Protein AF-A0A7J3WML7-F1 (afdb_monomer_lite)

pLDDT: mean 95.89, std 4.92, range [72.5, 98.81]

Foldseek 3Di:
DDPLLVVLVVQLVVLVVVLVVLVVVCPPPSDDDPVSVVSNVVSVVSNVVSVVVNVVVVD

Sequence (59 aa):
MSERSVQNTYNAIFALIDIQEVWRRTRPFHSLSERDREELISLLEKVRTSLDTIEEEML

Structure (mmCIF, N/CA/C/O backbone):
data_AF-A0A7J3WML7-F1
#
_entry.id   AF-A0A7J3WML7-F1
#
loop_
_atom_site.group_PDB
_atom_site.id
_atom_site.type_symbol
_atom_site.label_atom_id
_atom_site.label_alt_id
_atom_site.label_comp_id
_atom_site.label_asym_id
_atom_site.label_entity_id
_atom_site.label_seq_id
_atom_site.pdbx_PDB_ins_code
_atom_site.Cartn_x
_atom_site.Cartn_y
_atom_site.Cartn_z
_atom_site.occupancy
_atom_site.B_iso_or_equiv
_atom_site.auth_seq_id
_atom_site.auth_comp_id
_atom_site.auth_asym_id
_atom_site.auth_atom_id
_atom_site.pdbx_PDB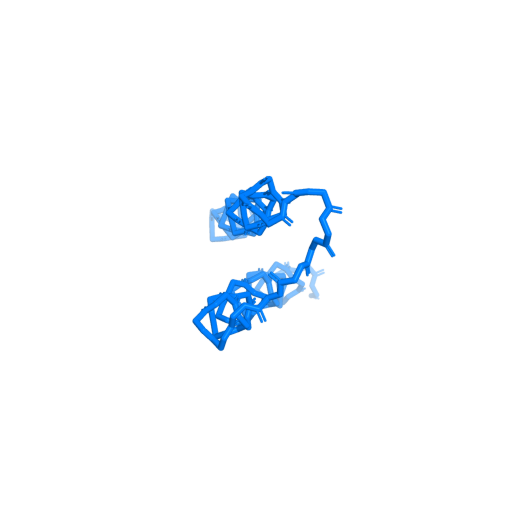_model_num
ATOM 1 N N . MET A 1 1 ? -11.439 7.079 17.142 1.00 75.25 1 MET A N 1
ATOM 2 C CA . MET A 1 1 ? -10.217 6.628 16.449 1.00 75.25 1 MET A CA 1
ATOM 3 C C . MET A 1 1 ? -9.305 5.982 17.464 1.00 75.25 1 MET A C 1
ATOM 5 O O . MET A 1 1 ? -8.857 6.676 18.372 1.00 75.25 1 MET A O 1
ATOM 9 N N . SER A 1 2 ? -9.103 4.670 17.372 1.00 89.88 2 SER A N 1
ATOM 10 C CA . SER A 1 2 ? -8.170 3.977 18.257 1.00 89.88 2 SER A CA 1
ATOM 11 C C . SER A 1 2 ? -6.715 4.245 17.841 1.00 89.88 2 SER A C 1
ATOM 13 O O . SER A 1 2 ? -6.443 4.727 16.735 1.00 89.88 2 SER A O 1
ATOM 15 N N . GLU A 1 3 ? -5.760 3.887 18.703 1.00 93.50 3 GLU A N 1
ATOM 16 C CA . GLU A 1 3 ? -4.335 3.854 18.339 1.00 93.50 3 GLU A CA 1
ATOM 17 C C . GLU A 1 3 ? -4.077 2.973 17.104 1.00 93.50 3 GLU A C 1
ATOM 19 O O . GLU A 1 3 ? -3.224 3.301 16.280 1.00 93.50 3 GLU A O 1
ATOM 24 N N . ARG A 1 4 ? -4.865 1.901 16.914 1.00 93.56 4 ARG A N 1
ATOM 25 C CA . ARG A 1 4 ? -4.790 1.029 15.734 1.00 93.56 4 ARG A CA 1
ATOM 26 C C . ARG A 1 4 ? -5.158 1.786 14.458 1.00 93.56 4 ARG A C 1
ATOM 28 O O . ARG A 1 4 ?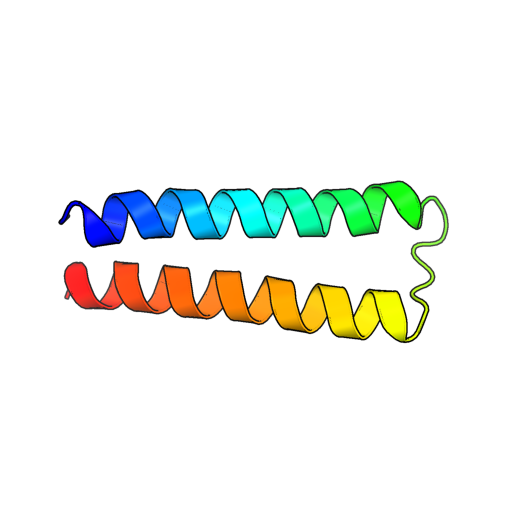 -4.445 1.643 13.466 1.00 93.56 4 ARG A O 1
ATOM 35 N N . SER A 1 5 ? -6.198 2.617 14.466 1.00 94.00 5 SER A N 1
ATOM 36 C CA . SER A 1 5 ? -6.548 3.449 13.304 1.00 94.00 5 SER A CA 1
ATOM 37 C C . SER A 1 5 ? -5.487 4.500 12.981 1.00 94.00 5 SER A C 1
ATOM 39 O O . SER A 1 5 ? -5.140 4.712 11.816 1.00 94.00 5 SER A O 1
ATOM 41 N N . VAL A 1 6 ? -4.925 5.139 14.012 1.00 95.50 6 VAL A N 1
ATOM 42 C CA . VAL A 1 6 ? -3.829 6.103 13.837 1.00 95.50 6 VAL A CA 1
ATOM 43 C C . VAL A 1 6 ? -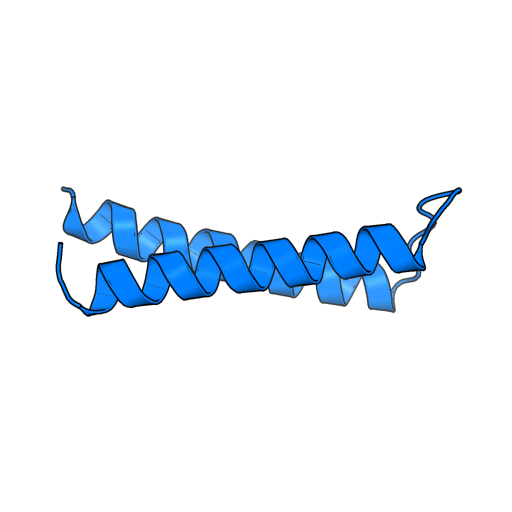2.614 5.410 13.214 1.00 95.50 6 VAL A C 1
ATOM 45 O O . VAL A 1 6 ? -2.069 5.893 12.223 1.00 95.50 6 VAL A O 1
ATOM 48 N N . GLN A 1 7 ? -2.238 4.231 13.715 1.00 97.50 7 GLN A N 1
ATOM 49 C CA . GLN A 1 7 ? -1.137 3.449 13.156 1.00 97.50 7 GLN A CA 1
ATOM 50 C C . GLN A 1 7 ? -1.397 3.026 11.704 1.00 97.50 7 GLN A C 1
ATOM 52 O O . GLN A 1 7 ? -0.496 3.108 10.870 1.00 97.50 7 GLN A O 1
ATOM 57 N N . ASN A 1 8 ? -2.621 2.614 11.370 1.00 98.06 8 ASN A N 1
ATOM 58 C CA . ASN A 1 8 ? -2.964 2.246 9.995 1.00 98.06 8 ASN A CA 1
ATOM 59 C C . ASN A 1 8 ? -2.938 3.444 9.041 1.00 98.06 8 ASN A C 1
ATOM 61 O O . ASN A 1 8 ? -2.563 3.284 7.881 1.00 98.06 8 ASN A O 1
ATOM 65 N N . THR A 1 9 ? -3.210 4.656 9.531 1.00 97.56 9 THR A N 1
ATOM 66 C CA . THR A 1 9 ? -3.019 5.875 8.731 1.00 97.56 9 THR A CA 1
ATOM 67 C C . THR A 1 9 ? -1.550 6.031 8.335 1.00 97.56 9 THR A C 1
ATOM 69 O O . THR A 1 9 ? -1.241 6.247 7.164 1.00 97.56 9 THR A O 1
ATOM 72 N N . TYR A 1 10 ? -0.627 5.853 9.285 1.00 98.12 10 TYR A N 1
ATOM 73 C CA . TYR A 1 10 ? 0.807 5.886 8.990 1.00 98.12 10 TYR A CA 1
ATOM 74 C C . TYR A 1 10 ? 1.233 4.757 8.047 1.00 98.12 10 TYR A C 1
ATOM 76 O O . TYR A 1 10 ? 1.981 5.008 7.104 1.00 98.12 10 TYR A O 1
ATOM 84 N N . ASN A 1 11 ? 0.725 3.538 8.245 1.00 98.31 11 ASN A N 1
ATOM 85 C CA . ASN A 1 11 ? 1.032 2.399 7.375 1.00 98.31 11 ASN A CA 1
ATOM 86 C C . ASN A 1 11 ? 0.616 2.665 5.919 1.00 98.31 11 ASN A C 1
ATOM 88 O O . ASN A 1 11 ? 1.403 2.423 5.002 1.00 98.31 11 ASN A O 1
ATOM 92 N N . ALA A 1 12 ? -0.586 3.213 5.708 1.00 98.62 12 ALA A N 1
ATOM 93 C CA . ALA A 1 12 ? -1.066 3.593 4.383 1.00 98.62 12 ALA A CA 1
ATOM 94 C C . ALA A 1 12 ? -0.178 4.676 3.751 1.00 98.62 12 ALA A C 1
ATOM 96 O O . ALA A 1 12 ? 0.212 4.555 2.589 1.00 98.62 12 ALA A O 1
ATOM 97 N N . ILE A 1 13 ? 0.193 5.707 4.519 1.00 98.69 13 ILE A N 1
ATOM 98 C CA . ILE A 1 13 ? 1.077 6.784 4.049 1.00 98.69 13 ILE A CA 1
ATOM 99 C C . ILE A 1 13 ? 2.441 6.229 3.627 1.00 98.69 13 ILE A C 1
ATOM 101 O O . ILE A 1 13 ? 2.925 6.569 2.549 1.00 98.69 13 ILE A O 1
ATOM 105 N N . PHE A 1 14 ? 3.055 5.362 4.433 1.00 98.69 14 PHE A N 1
ATOM 106 C CA . PHE A 1 14 ? 4.355 4.783 4.095 1.00 98.69 14 PHE A CA 1
ATOM 107 C C . PHE A 1 14 ? 4.287 3.907 2.844 1.00 98.69 14 PHE A C 1
ATOM 109 O O . PHE A 1 14 ? 5.120 4.065 1.956 1.00 98.69 14 PHE A O 1
ATOM 116 N N . ALA A 1 15 ? 3.248 3.080 2.698 1.00 98.81 15 ALA A N 1
ATOM 117 C CA . ALA A 1 15 ? 3.063 2.291 1.483 1.00 98.81 15 ALA A CA 1
ATOM 118 C C . ALA A 1 15 ? 2.885 3.174 0.230 1.00 98.81 15 ALA A C 1
ATOM 120 O O . ALA A 1 15 ? 3.414 2.857 -0.835 1.00 98.81 15 ALA A O 1
ATOM 121 N N . LEU A 1 16 ? 2.198 4.316 0.346 1.00 98.81 16 LEU A N 1
ATOM 122 C CA . LEU A 1 16 ? 2.078 5.289 -0.746 1.00 98.81 16 LEU A CA 1
ATOM 123 C C . LEU A 1 16 ? 3.41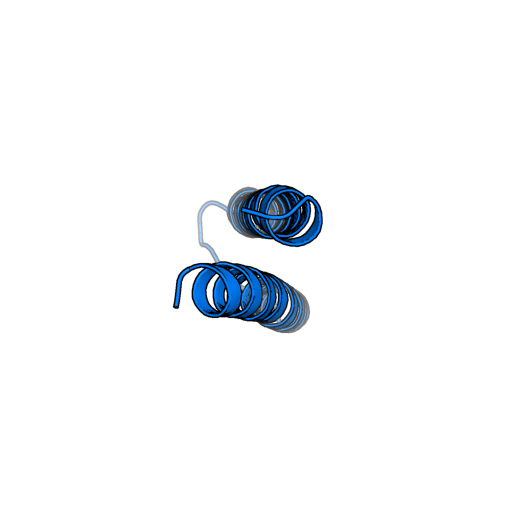1 5.981 -1.077 1.00 98.81 16 LEU A C 1
ATOM 125 O O . LEU A 1 16 ? 3.682 6.251 -2.250 1.00 98.81 16 LEU A O 1
ATOM 129 N N . ILE A 1 17 ? 4.252 6.254 -0.077 1.00 98.69 17 ILE A N 1
ATOM 130 C CA . ILE A 1 17 ? 5.608 6.784 -0.284 1.00 98.69 17 ILE A CA 1
ATOM 131 C C . ILE A 1 17 ? 6.479 5.758 -1.021 1.00 98.69 17 ILE A C 1
ATOM 133 O O . ILE A 1 17 ? 7.194 6.128 -1.952 1.00 98.69 17 ILE A O 1
ATOM 137 N N . ASP A 1 18 ? 6.374 4.477 -0.673 1.00 98.56 18 ASP A N 1
ATOM 138 C CA . ASP A 1 18 ? 7.096 3.405 -1.363 1.00 98.56 18 ASP A CA 1
ATOM 139 C C . ASP A 1 18 ? 6.623 3.263 -2.819 1.00 98.56 18 ASP A C 1
ATOM 141 O O . ASP A 1 18 ? 7.437 3.179 -3.738 1.00 98.56 18 ASP A O 1
ATOM 145 N N . ILE A 1 19 ? 5.312 3.357 -3.072 1.00 98.50 19 ILE A N 1
ATOM 146 C CA . ILE A 1 19 ? 4.758 3.414 -4.437 1.00 98.50 19 ILE A CA 1
ATOM 147 C C . ILE A 1 19 ? 5.349 4.604 -5.209 1.00 98.50 19 ILE A C 1
ATOM 149 O O . ILE A 1 19 ? 5.729 4.473 -6.375 1.00 98.50 19 ILE A O 1
ATOM 153 N N . GLN A 1 20 ? 5.467 5.771 -4.568 1.00 98.06 20 GLN A N 1
ATOM 154 C CA . GLN A 1 20 ? 6.099 6.940 -5.178 1.00 98.06 20 GLN A CA 1
ATOM 155 C C . GLN A 1 20 ? 7.563 6.670 -5.554 1.00 98.06 20 GLN A C 1
ATOM 157 O O . GLN A 1 20 ? 8.018 7.156 -6.592 1.00 98.06 20 GLN A O 1
ATOM 162 N N . GLU A 1 21 ? 8.297 5.897 -4.755 1.00 97.88 21 GLU A N 1
ATOM 163 C CA . GLU A 1 21 ? 9.670 5.497 -5.065 1.00 97.88 21 GLU A CA 1
ATOM 164 C C . GLU A 1 21 ? 9.742 4.604 -6.309 1.00 97.88 21 GLU A C 1
ATOM 166 O O . GLU A 1 21 ? 10.579 4.845 -7.183 1.00 97.88 21 GLU A O 1
ATOM 171 N N . VAL A 1 22 ? 8.808 3.657 -6.469 1.00 97.75 22 VAL A N 1
ATOM 172 C CA . VAL A 1 22 ? 8.683 2.879 -7.715 1.00 97.75 22 VAL A CA 1
ATOM 173 C C . VAL A 1 22 ? 8.471 3.811 -8.914 1.00 97.75 22 VAL A C 1
ATOM 175 O O . VAL A 1 22 ? 9.092 3.651 -9.968 1.00 97.75 22 VAL A O 1
ATOM 178 N N . TRP A 1 23 ? 7.656 4.857 -8.766 1.00 97.62 23 TRP A N 1
ATOM 179 C CA . TRP A 1 23 ? 7.480 5.835 -9.838 1.00 97.62 23 TRP A CA 1
ATOM 180 C C . TRP A 1 23 ? 8.719 6.671 -10.100 1.00 97.62 23 TRP A C 1
ATOM 182 O O . TRP A 1 23 ? 8.957 6.995 -11.259 1.00 97.62 23 TRP A O 1
ATOM 192 N N . ARG A 1 24 ? 9.505 7.017 -9.074 1.00 96.94 24 ARG A N 1
ATOM 193 C CA . ARG A 1 24 ? 10.773 7.744 -9.232 1.00 96.94 24 ARG A CA 1
ATOM 194 C C . ARG A 1 24 ? 11.802 6.906 -9.986 1.00 96.94 24 ARG A C 1
ATOM 196 O O . ARG A 1 24 ? 12.372 7.413 -10.951 1.00 96.94 24 ARG A O 1
ATOM 203 N N . ARG A 1 25 ? 11.992 5.637 -9.609 1.00 95.69 25 ARG A N 1
ATOM 204 C CA . ARG A 1 25 ? 12.990 4.750 -10.237 1.00 95.69 25 ARG A CA 1
ATOM 205 C C . ARG A 1 25 ? 12.639 4.355 -11.672 1.00 95.69 25 ARG A C 1
ATOM 207 O O . ARG A 1 25 ? 13.532 4.090 -12.465 1.00 95.69 25 ARG A O 1
ATOM 214 N N . THR A 1 26 ? 11.351 4.347 -12.017 1.00 95.88 26 THR A N 1
ATOM 215 C CA . THR A 1 26 ? 10.869 3.984 -13.362 1.00 95.88 26 THR A CA 1
ATOM 216 C C . THR A 1 26 ? 10.760 5.184 -14.309 1.00 95.88 26 THR A C 1
ATOM 218 O O . THR A 1 26 ? 10.371 5.023 -15.467 1.00 95.88 26 THR A O 1
ATOM 221 N N . ARG A 1 27 ? 11.113 6.402 -13.865 1.00 94.31 27 ARG A N 1
ATOM 222 C CA . ARG A 1 27 ? 11.125 7.591 -14.734 1.00 94.31 27 ARG A CA 1
ATOM 223 C C . ARG A 1 27 ? 12.132 7.456 -15.885 1.00 94.31 27 ARG A C 1
ATOM 225 O O . ARG A 1 27 ? 13.173 6.828 -15.721 1.00 94.31 27 ARG A O 1
ATOM 232 N N . PRO A 1 28 ? 11.879 8.128 -17.025 1.00 92.38 28 PRO A N 1
ATOM 233 C CA . PRO A 1 28 ? 10.661 8.883 -17.356 1.00 92.38 28 PRO A CA 1
ATOM 234 C C . PRO A 1 28 ? 9.548 8.008 -17.954 1.00 92.38 28 PRO A C 1
ATOM 236 O O . PRO A 1 28 ? 8.422 8.469 -18.095 1.00 92.38 28 PRO A O 1
ATOM 239 N N . PHE A 1 29 ? 9.862 6.771 -18.340 1.00 94.75 29 PHE A N 1
ATOM 240 C CA . PHE A 1 29 ? 8.984 5.951 -19.176 1.00 94.75 29 PHE A CA 1
ATOM 241 C C . PHE A 1 29 ? 7.935 5.165 -18.386 1.00 94.75 29 PHE A C 1
ATOM 243 O O . PHE A 1 29 ? 6.978 4.674 -18.975 1.00 94.75 29 PHE A O 1
ATOM 250 N N . HIS A 1 30 ? 8.113 5.040 -17.069 1.00 92.50 30 HIS A N 1
ATOM 251 C CA . HIS A 1 30 ? 7.255 4.271 -16.166 1.00 92.50 30 HIS A CA 1
ATOM 252 C C . HIS A 1 30 ? 7.070 2.808 -16.593 1.00 92.50 30 HIS A C 1
ATOM 254 O O . HIS A 1 30 ? 6.069 2.167 -16.275 1.00 92.50 30 HIS A O 1
ATOM 260 N N . SER A 1 31 ? 8.058 2.267 -17.308 1.00 95.88 31 SER A N 1
ATOM 261 C CA . SER A 1 31 ? 8.098 0.862 -17.688 1.00 95.88 31 SER A CA 1
ATOM 262 C C . SER A 1 31 ? 8.337 0.012 -16.447 1.00 95.88 31 SER A C 1
ATOM 264 O O . SER A 1 31 ? 9.368 0.143 -15.792 1.00 95.88 31 SER A O 1
ATOM 266 N N . LEU A 1 32 ? 7.381 -0.863 -16.144 1.00 96.56 32 LEU A N 1
ATOM 267 C CA . LEU A 1 32 ? 7.435 -1.761 -14.997 1.00 96.56 32 LEU A CA 1
ATOM 268 C C . LEU A 1 32 ? 7.957 -3.131 -15.421 1.00 96.56 32 LEU A C 1
ATOM 270 O O . LEU A 1 32 ? 7.354 -3.786 -16.279 1.00 96.56 32 LEU A O 1
ATOM 274 N N . SER A 1 33 ? 9.041 -3.570 -14.785 1.00 96.19 33 SER A N 1
ATOM 275 C CA . SER A 1 33 ? 9.427 -4.979 -14.779 1.00 96.19 33 SER A CA 1
ATOM 276 C C . SER A 1 33 ? 8.389 -5.814 -14.022 1.00 96.19 33 SER A C 1
ATOM 278 O O . SER A 1 33 ? 7.567 -5.274 -13.279 1.00 96.19 33 SER A O 1
ATOM 280 N N . GLU A 1 34 ? 8.440 -7.137 -14.172 1.00 97.50 34 GLU A N 1
ATOM 281 C CA . GLU A 1 34 ? 7.560 -8.035 -13.411 1.00 97.50 34 GLU A CA 1
ATOM 282 C C . GLU A 1 34 ? 7.719 -7.829 -11.901 1.00 97.50 34 GLU A C 1
ATOM 284 O O . GLU A 1 34 ? 6.740 -7.701 -11.173 1.00 97.50 34 GLU A O 1
ATOM 289 N N . ARG A 1 35 ? 8.961 -7.633 -11.450 1.00 96.44 35 ARG A N 1
ATOM 290 C CA . ARG A 1 35 ? 9.265 -7.325 -10.054 1.00 96.44 35 ARG A CA 1
ATOM 291 C C . ARG A 1 35 ? 8.649 -6.004 -9.592 1.00 96.44 35 ARG A C 1
ATOM 293 O O . ARG A 1 35 ? 8.137 -5.938 -8.480 1.00 96.44 35 ARG A O 1
ATOM 300 N N . ASP A 1 36 ? 8.684 -4.956 -10.421 1.00 97.19 36 ASP A N 1
ATOM 301 C CA . ASP A 1 36 ? 8.038 -3.682 -10.071 1.00 97.19 36 ASP A CA 1
ATOM 302 C C . ASP A 1 36 ? 6.517 -3.852 -9.942 1.00 97.19 36 ASP A C 1
ATOM 304 O O . ASP A 1 36 ? 5.900 -3.235 -9.077 1.00 97.19 36 ASP A O 1
ATOM 308 N N . ARG A 1 37 ? 5.904 -4.695 -10.788 1.00 98.00 37 ARG A N 1
ATOM 309 C CA . ARG A 1 37 ? 4.465 -4.993 -10.729 1.00 98.00 37 ARG A CA 1
ATOM 310 C C . ARG A 1 37 ? 4.105 -5.742 -9.455 1.00 98.00 37 ARG A C 1
ATOM 312 O O . ARG A 1 37 ? 3.176 -5.325 -8.771 1.00 98.00 37 ARG A O 1
ATOM 319 N N . GLU A 1 38 ? 4.839 -6.800 -9.126 1.00 98.31 38 GLU A N 1
ATOM 320 C CA . GLU A 1 38 ? 4.645 -7.567 -7.891 1.00 98.31 38 GLU A CA 1
ATOM 321 C C . GLU A 1 38 ? 4.789 -6.674 -6.649 1.00 98.31 38 GLU A C 1
ATOM 323 O O . GLU A 1 38 ? 3.951 -6.713 -5.747 1.00 98.31 38 GLU A O 1
ATOM 328 N N . GLU A 1 39 ? 5.808 -5.809 -6.629 1.00 98.12 39 GLU A N 1
ATOM 329 C CA . GLU A 1 39 ? 6.027 -4.851 -5.542 1.00 98.12 39 GLU A CA 1
ATOM 330 C C . GLU A 1 39 ? 4.865 -3.858 -5.415 1.00 98.12 39 GLU A C 1
ATOM 332 O O . GLU A 1 39 ? 4.333 -3.669 -4.321 1.00 98.12 39 GLU A O 1
ATOM 337 N N . LEU A 1 40 ? 4.412 -3.272 -6.528 1.00 98.31 40 LEU A N 1
ATOM 338 C CA . LEU A 1 40 ? 3.269 -2.357 -6.534 1.00 98.31 40 LEU A CA 1
ATOM 339 C C . LEU A 1 40 ? 1.975 -3.035 -6.080 1.00 98.31 40 LEU A C 1
ATOM 341 O O . LEU A 1 40 ? 1.218 -2.426 -5.328 1.00 98.31 40 LEU A O 1
ATOM 345 N N . ILE A 1 41 ? 1.716 -4.275 -6.507 1.00 98.56 41 ILE A N 1
ATOM 346 C CA . ILE A 1 41 ? 0.543 -5.045 -6.069 1.00 98.56 41 ILE A CA 1
ATOM 347 C C . ILE A 1 41 ? 0.575 -5.212 -4.548 1.00 98.56 41 ILE A C 1
ATOM 349 O O . ILE A 1 41 ? -0.396 -4.858 -3.880 1.00 98.56 41 ILE A O 1
ATOM 353 N N . SER A 1 42 ? 1.711 -5.643 -3.994 1.00 98.56 42 SER A N 1
ATOM 354 C CA . SER A 1 42 ? 1.867 -5.813 -2.546 1.00 98.56 42 SER A CA 1
ATOM 355 C C . SER A 1 42 ? 1.669 -4.502 -1.774 1.00 98.56 42 SER A C 1
ATOM 357 O O . SER A 1 42 ? 1.014 -4.477 -0.730 1.00 98.56 42 SER A O 1
ATOM 359 N N . LEU A 1 43 ? 2.209 -3.387 -2.276 1.00 98.75 43 LEU A N 1
ATOM 360 C CA . LEU A 1 43 ? 2.044 -2.078 -1.642 1.00 98.75 43 LEU A CA 1
ATOM 361 C C . LEU A 1 43 ? 0.590 -1.589 -1.704 1.00 98.75 43 LEU A C 1
ATOM 363 O O . LEU A 1 43 ? 0.080 -1.067 -0.714 1.00 98.75 43 LEU A O 1
ATOM 367 N N . LEU A 1 44 ? -0.102 -1.798 -2.827 1.00 98.69 44 LEU A N 1
ATOM 368 C CA . LEU A 1 44 ? -1.515 -1.444 -2.977 1.00 98.69 44 LEU A CA 1
ATOM 369 C C . LEU A 1 44 ? -2.416 -2.258 -2.044 1.00 98.69 44 LEU A C 1
ATOM 371 O O . LEU A 1 44 ? -3.353 -1.704 -1.471 1.00 98.69 44 LEU A O 1
ATOM 375 N N . GLU A 1 45 ? -2.132 -3.546 -1.856 1.00 98.62 45 GLU A N 1
ATOM 376 C CA . GLU A 1 45 ? -2.835 -4.381 -0.877 1.00 98.62 45 GLU A CA 1
ATOM 377 C C . GLU A 1 45 ? -2.645 -3.857 0.550 1.00 98.62 45 GLU A C 1
ATOM 379 O O . GLU A 1 45 ? -3.622 -3.731 1.284 1.00 98.62 45 GLU A O 1
ATOM 384 N N . LYS A 1 46 ? -1.425 -3.454 0.931 1.00 98.56 46 LYS A N 1
ATOM 385 C CA . LYS A 1 46 ? -1.171 -2.840 2.247 1.00 98.56 46 LYS A CA 1
ATOM 386 C C . LYS A 1 46 ? -1.972 -1.557 2.458 1.00 98.56 46 LYS A C 1
ATOM 388 O O . LYS A 1 46 ? -2.495 -1.351 3.554 1.00 98.56 46 LYS A O 1
ATOM 393 N N . V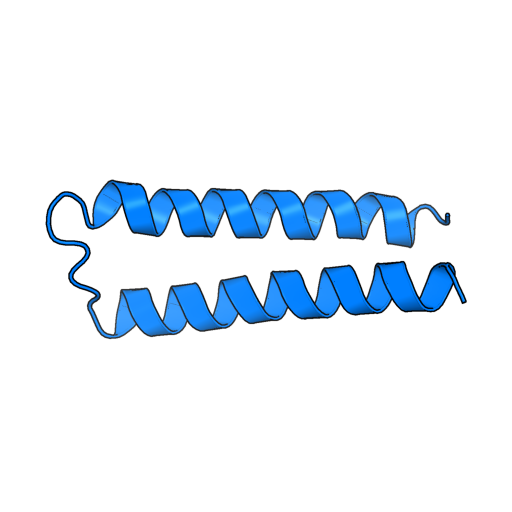AL A 1 47 ? -2.070 -0.706 1.431 1.00 98.75 47 VAL A N 1
ATOM 394 C CA . VAL A 1 47 ? -2.895 0.511 1.490 1.00 98.75 47 VAL A CA 1
ATOM 395 C C . VAL A 1 47 ? -4.358 0.140 1.719 1.00 98.75 47 VAL A C 1
ATOM 397 O O . VAL A 1 47 ? -4.953 0.660 2.656 1.00 98.75 47 VAL A O 1
ATOM 400 N N . ARG A 1 48 ? -4.915 -0.787 0.927 1.00 98.62 48 ARG A N 1
ATOM 401 C CA . ARG A 1 48 ? -6.318 -1.225 1.054 1.00 98.62 48 ARG A CA 1
ATOM 402 C C . ARG A 1 48 ? -6.623 -1.760 2.449 1.00 98.62 48 ARG A C 1
ATOM 404 O O . ARG A 1 48 ? -7.464 -1.190 3.125 1.00 98.62 48 ARG A O 1
ATOM 411 N N . THR A 1 49 ? -5.853 -2.731 2.935 1.00 98.25 49 THR A N 1
ATOM 412 C CA . THR A 1 49 ? -6.057 -3.322 4.269 1.00 98.25 49 THR A CA 1
ATOM 413 C C . THR A 1 49 ? -5.962 -2.287 5.397 1.00 98.25 49 THR A C 1
ATOM 415 O O . THR A 1 49 ? -6.684 -2.369 6.393 1.00 98.25 49 THR A O 1
ATOM 418 N N . SER A 1 50 ? -5.065 -1.303 5.257 1.00 98.25 50 SER A N 1
ATOM 419 C CA . SER A 1 50 ? -4.935 -0.222 6.240 1.00 98.25 50 SER A CA 1
ATOM 420 C C . SER A 1 50 ? -6.167 0.685 6.243 1.00 98.25 50 SER A C 1
ATOM 422 O O . SER A 1 50 ? -6.626 1.074 7.314 1.00 98.25 50 SER A O 1
ATOM 424 N N . LEU A 1 51 ? -6.709 1.004 5.062 1.00 97.94 51 LEU A N 1
ATOM 425 C CA . LEU A 1 51 ? -7.928 1.802 4.923 1.00 97.94 51 LEU A CA 1
ATOM 426 C C . LEU A 1 51 ? -9.163 1.043 5.416 1.00 97.94 51 LEU A C 1
ATOM 428 O O . LEU 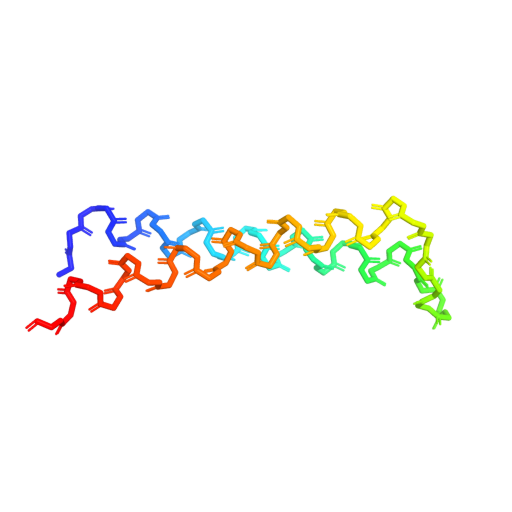A 1 51 ? -9.920 1.618 6.188 1.00 97.94 51 LEU A O 1
ATOM 432 N N . ASP A 1 52 ? -9.300 -0.243 5.085 1.00 97.75 52 ASP A N 1
ATOM 433 C CA . ASP A 1 52 ? -10.397 -1.093 5.570 1.00 97.75 52 ASP A CA 1
ATOM 434 C C . ASP A 1 52 ? -10.448 -1.086 7.109 1.00 97.75 52 ASP A C 1
ATOM 436 O O . ASP A 1 52 ? -11.498 -0.869 7.705 1.00 97.75 52 ASP A O 1
ATOM 440 N N . THR A 1 53 ? -9.289 -1.209 7.772 1.00 96.19 53 THR A N 1
ATOM 441 C CA . THR A 1 53 ? -9.204 -1.139 9.245 1.00 96.19 53 THR A CA 1
ATOM 442 C C . THR A 1 53 ? -9.631 0.226 9.800 1.00 96.19 53 THR A C 1
ATOM 444 O O . THR A 1 53 ? -10.209 0.295 10.882 1.00 96.19 53 THR A O 1
ATOM 447 N N . ILE A 1 54 ? -9.312 1.320 9.102 1.00 95.88 54 ILE A N 1
ATOM 448 C CA . ILE A 1 54 ? -9.711 2.671 9.523 1.00 95.88 54 ILE A CA 1
ATOM 449 C C . ILE A 1 54 ? -11.225 2.841 9.368 1.00 95.88 54 ILE A C 1
ATOM 451 O O . ILE A 1 54 ? -11.871 3.359 10.277 1.00 95.88 54 ILE A O 1
ATOM 455 N N . GLU A 1 55 ? -11.786 2.400 8.241 1.00 95.81 55 GLU A N 1
ATOM 456 C CA . GLU A 1 55 ? -13.221 2.479 7.959 1.00 95.81 55 GLU A CA 1
ATOM 457 C C . GLU A 1 55 ? -14.042 1.646 8.951 1.00 95.81 55 GLU A C 1
ATOM 459 O O . GLU A 1 55 ? -15.038 2.145 9.473 1.00 95.81 55 GLU A O 1
ATOM 464 N N . GLU A 1 56 ? -13.591 0.433 9.288 1.00 94.69 56 GLU A N 1
ATOM 465 C CA . GLU A 1 56 ? -14.224 -0.434 10.294 1.00 94.69 56 GLU A CA 1
ATOM 466 C C . GLU A 1 56 ? -14.381 0.240 11.666 1.00 94.69 56 GLU A C 1
ATOM 468 O O . GLU A 1 56 ? -15.348 -0.030 12.371 1.00 94.69 56 GLU A O 1
ATOM 473 N N . GLU A 1 57 ? -13.454 1.117 12.064 1.00 89.69 57 GLU A N 1
ATOM 474 C CA . GLU A 1 57 ? -13.523 1.834 13.346 1.00 89.69 57 GLU A CA 1
ATOM 475 C C . GLU A 1 57 ? -14.311 3.153 13.287 1.00 89.69 57 GLU A C 1
ATOM 477 O O . GLU A 1 57 ? -14.507 3.805 14.321 1.00 89.69 57 GLU A O 1
ATOM 482 N N . MET A 1 58 ? -14.712 3.584 12.090 1.00 84.31 58 MET A N 1
ATOM 483 C CA . MET A 1 58 ? -15.540 4.773 11.879 1.00 84.31 58 MET A CA 1
ATOM 484 C C . MET A 1 58 ? -17.035 4.449 11.737 1.00 84.31 58 MET A C 1
ATOM 486 O O . MET A 1 58 ? -17.847 5.376 11.810 1.00 84.31 58 MET A O 1
ATOM 490 N N . LEU A 1 59 ? -17.383 3.173 11.539 1.00 72.50 59 LEU A N 1
ATOM 491 C CA . LEU A 1 59 ? -18.749 2.634 11.508 1.00 72.50 59 LEU A CA 1
ATOM 492 C C . LEU A 1 59 ? -19.242 2.247 12.911 1.00 72.50 59 LEU A C 1
ATOM 494 O O . LEU A 1 59 ? -20.459 2.420 13.150 1.00 72.50 59 LEU A O 1
#

Secondary structure (DSSP, 8-state):
--HHHHHHHHHHHHHHHHHHHHHHHTTTTTPPPHHHHHHHHHHHHHHHHHHHHHHHTT-

Radius of gyration: 13.6 Å; chains: 1; bounding box: 32×17×38 Å